Protein AF-G4CS51-F1 (afdb_monomer_lite)

Radius of gyration: 18.92 Å; chains: 1; bounding box: 57×25×45 Å

pLDDT: mean 81.24, std 19.41, range [38.88, 98.31]

Secondary structure (DSSP, 8-state):
-HHHHHHHHHTTS-TT---PPP-SHHHHHHHHHHHHHHHHHHHHHHHHHHHHHHHTSPTT-HHHHH-HHHHHHHHHHHHHHHHHTT--HHHHHHHHHHHHHHHHHHHHHHHHHHTT--

Sequence (118 aa):
MAEFALNKMIGKYDKETIMTMPETLNEVRRVIDDLDGEIIQLLARRQKLVEQAGRLKPHNDARAVAAPERVAQVIEARRVQAISEGLSPEVAEAVWRAMIDAFINLEIEFNKAGSLHD

Foldseek 3Di:
DVVVLVVVLCVVPDPPDPPDPDPDPVSVVVVVVVVVVVVVVVLVVVLVVLLVLLVVDPQPDLCSLLVVVVLVVVLVVQLVVCVSNVHHSVVSNVVSVVSSVVSSVVSVVVSVVVVVPD

InterPro domains:
  IPR002701 Chorismate mutase II, prokaryotic-type [PF01817] (28-107)
  IPR002701 Chorismate mutase II, prokaryotic-type [PS51168] (19-111)
  IPR002701 Chorismate mutase II, prokaryotic-type [SM00830] (29-110)
  IPR036263 Chorismate mutase type II superfamily [SSF48600] (19-109)
  IPR036979 Chorismate mutase domain superfamily [G3DSA:1.20.59.10] (19-114)
  IPR051331 Chorismate mutase-related enzymes [PTHR38041] (21-110)

Organism: NCBI:txid1030841

Structure (mmCIF, N/CA/C/O backbone):
data_AF-G4CS51-F1
#
_entry.id   AF-G4CS51-F1
#
loop_
_atom_site.group_PDB
_atom_site.id
_atom_site.type_symbol
_atom_site.label_atom_id
_atom_site.label_alt_id
_atom_site.label_comp_id
_atom_site.label_asym_id
_atom_site.label_entity_id
_atom_site.label_seq_id
_atom_site.pdbx_PDB_ins_code
_atom_site.Cartn_x
_atom_site.Cartn_y
_atom_site.Cartn_z
_atom_site.occupancy
_atom_site.B_iso_or_equiv
_atom_site.auth_seq_id
_atom_site.auth_comp_id
_atom_site.auth_asym_id
_atom_site.auth_atom_id
_atom_site.pdbx_PDB_model_num
ATOM 1 N N . MET A 1 1 ? -27.834 -9.565 6.840 1.00 49.06 1 MET A N 1
ATOM 2 C CA . MET A 1 1 ? -26.710 -9.128 5.976 1.00 49.06 1 MET A CA 1
ATOM 3 C C . MET A 1 1 ? -25.550 -8.541 6.779 1.00 49.06 1 MET A C 1
ATOM 5 O O . MET A 1 1 ? -24.434 -8.992 6.569 1.00 49.06 1 MET A O 1
ATOM 9 N N . ALA A 1 2 ? -25.784 -7.621 7.727 1.00 50.81 2 ALA A N 1
ATOM 10 C CA . ALA A 1 2 ? -24.725 -7.049 8.578 1.00 50.81 2 ALA A CA 1
ATOM 11 C C . ALA A 1 2 ? -23.986 -8.091 9.450 1.00 50.81 2 ALA A C 1
ATOM 13 O O . ALA A 1 2 ? -22.764 -8.092 9.521 1.00 50.81 2 ALA A O 1
ATOM 14 N N . GLU A 1 3 ? -24.720 -9.039 10.032 1.00 40.44 3 GLU A N 1
ATOM 15 C CA . GLU A 1 3 ? -24.177 -10.086 10.913 1.00 40.44 3 GLU A CA 1
ATOM 16 C C . GLU A 1 3 ? -23.255 -11.086 10.184 1.00 40.44 3 GLU A C 1
ATOM 18 O O . GLU A 1 3 ? -22.277 -11.576 10.740 1.00 40.44 3 GLU A O 1
ATOM 23 N N . PHE A 1 4 ? -23.504 -11.327 8.892 1.00 46.34 4 PHE A N 1
ATOM 24 C CA . PHE A 1 4 ? -22.665 -12.194 8.058 1.00 46.34 4 PHE A CA 1
ATOM 25 C C . PHE A 1 4 ? -21.338 -11.522 7.677 1.00 46.34 4 PHE A C 1
ATOM 27 O O . PHE A 1 4 ? -20.296 -12.173 7.659 1.00 46.34 4 PHE A O 1
ATOM 34 N N . ALA A 1 5 ? -21.363 -10.212 7.410 1.00 54.88 5 ALA A N 1
ATOM 35 C CA . ALA A 1 5 ? -20.154 -9.431 7.152 1.00 54.88 5 ALA A CA 1
ATOM 36 C C . ALA A 1 5 ? -19.281 -9.317 8.414 1.00 54.88 5 ALA A C 1
ATOM 38 O O . ALA A 1 5 ? -18.064 -9.478 8.330 1.00 54.88 5 ALA A O 1
ATOM 39 N N . LEU A 1 6 ? -19.909 -9.149 9.584 1.00 44.62 6 LEU A N 1
ATOM 40 C CA . LEU A 1 6 ? -19.228 -9.147 10.877 1.00 44.62 6 LEU A CA 1
ATOM 41 C C . LEU A 1 6 ? -18.557 -10.502 11.160 1.00 44.62 6 LEU A C 1
ATOM 43 O O . LEU A 1 6 ? -17.363 -10.549 11.435 1.00 44.62 6 LEU A O 1
ATOM 47 N N . ASN A 1 7 ? -19.271 -11.616 10.975 1.00 45.84 7 ASN A N 1
ATOM 48 C CA . ASN A 1 7 ? -18.700 -12.955 11.164 1.00 45.84 7 ASN A CA 1
ATOM 49 C C . ASN A 1 7 ? -17.559 -13.282 10.187 1.00 45.84 7 ASN A C 1
ATOM 51 O O . ASN A 1 7 ? -16.658 -14.045 10.532 1.00 45.84 7 ASN A O 1
ATOM 55 N N . LYS A 1 8 ? -17.564 -12.706 8.978 1.00 48.62 8 LYS A N 1
ATOM 56 C CA . LYS A 1 8 ? -16.491 -12.897 7.992 1.00 48.62 8 LYS A CA 1
ATOM 57 C C . LYS A 1 8 ? -15.234 -12.078 8.319 1.00 48.62 8 LYS A C 1
ATOM 59 O O . LYS A 1 8 ? -14.137 -12.575 8.088 1.00 48.62 8 LYS A O 1
ATOM 64 N N . MET A 1 9 ? -15.394 -10.882 8.894 1.00 47.47 9 MET A N 1
ATOM 65 C CA . MET A 1 9 ? -14.288 -10.083 9.449 1.00 47.47 9 MET A CA 1
ATOM 66 C C . MET A 1 9 ? -13.638 -10.789 10.646 1.00 47.47 9 MET A C 1
ATOM 68 O O . MET A 1 9 ? -12.417 -10.849 10.741 1.00 47.47 9 MET A O 1
ATOM 72 N N . ILE A 1 10 ? -14.453 -11.395 11.515 1.00 45.91 10 ILE A N 1
ATOM 73 C CA . ILE A 1 10 ? -13.978 -12.127 12.698 1.00 45.91 10 ILE A CA 1
ATOM 74 C C . ILE A 1 10 ? -13.313 -13.459 12.299 1.00 45.91 10 ILE A C 1
ATOM 76 O O . ILE A 1 10 ? -12.329 -13.861 12.901 1.00 45.91 10 ILE A O 1
ATOM 80 N N . GLY A 1 11 ? -13.780 -14.129 11.238 1.00 40.03 11 GLY A N 1
ATOM 81 C CA . GLY A 1 11 ? -13.305 -15.459 10.826 1.00 40.03 11 GLY A CA 1
ATOM 82 C C . GLY A 1 11 ? -11.869 -15.560 10.282 1.00 40.03 11 GLY A C 1
ATOM 83 O O . GLY A 1 11 ? -11.430 -16.673 9.998 1.00 40.03 11 GLY A O 1
ATOM 84 N N . LYS A 1 12 ? -11.143 -14.444 10.117 1.00 44.94 12 LYS A N 1
ATOM 85 C CA . LYS A 1 12 ? -9.708 -14.432 9.757 1.00 44.94 12 LYS A CA 1
ATOM 86 C C . LYS A 1 12 ? -8.774 -14.283 10.963 1.00 44.94 12 LYS A C 1
ATOM 88 O O . LYS A 1 12 ? -7.583 -14.547 10.816 1.00 44.94 12 LYS A O 1
ATOM 93 N N . TYR A 1 13 ? -9.302 -13.882 12.116 1.00 45.88 13 TYR A N 1
ATOM 94 C CA . TYR A 1 13 ? -8.561 -13.753 13.365 1.00 45.88 13 TYR A CA 1
ATOM 95 C C . TYR A 1 13 ? -8.937 -14.939 14.256 1.00 45.88 13 TYR A C 1
ATOM 97 O O . TYR A 1 13 ? -10.111 -15.257 14.427 1.00 45.88 13 TYR A O 1
ATOM 105 N N . ASP A 1 14 ? -7.928 -15.665 14.725 1.00 43.22 14 ASP A N 1
ATOM 106 C CA . ASP A 1 14 ? -8.075 -16.935 15.432 1.00 43.22 14 ASP A CA 1
ATOM 107 C C . ASP A 1 14 ? -9.048 -16.839 16.624 1.00 43.22 14 ASP A C 1
ATOM 109 O O . ASP A 1 14 ? -9.091 -15.837 17.340 1.00 43.22 14 ASP A O 1
ATOM 113 N N . LYS A 1 15 ? -9.832 -17.898 16.849 1.00 44.50 15 LYS A N 1
ATOM 114 C CA . LYS A 1 15 ? -10.968 -17.951 17.794 1.00 44.50 15 LYS A CA 1
ATOM 115 C C . LYS A 1 15 ? -10.574 -17.885 19.281 1.00 44.50 15 LYS A C 1
ATOM 117 O O . LYS A 1 15 ? -11.438 -18.071 20.134 1.00 44.50 15 LYS A O 1
ATOM 122 N N . GLU A 1 16 ? -9.315 -17.601 19.607 1.00 42.88 16 GLU A N 1
ATOM 123 C CA . GLU A 1 16 ? -8.784 -17.635 20.977 1.00 42.88 16 GLU A CA 1
ATOM 124 C C . GLU A 1 16 ? -8.250 -16.296 21.506 1.00 42.88 16 GLU A C 1
ATOM 126 O O . GLU A 1 16 ? -7.861 -16.207 22.667 1.00 42.88 16 GLU A O 1
ATOM 131 N N . THR A 1 17 ? -8.316 -15.216 20.725 1.00 45.75 17 THR A N 1
ATOM 132 C CA . THR A 1 17 ? -8.138 -13.856 21.256 1.00 45.75 17 THR A CA 1
ATOM 133 C C . THR A 1 17 ? -9.428 -13.085 21.036 1.00 45.75 17 THR A C 1
ATOM 135 O O . THR A 1 17 ? -9.712 -12.629 19.931 1.00 45.75 17 THR A O 1
ATOM 138 N N . ILE A 1 18 ? -10.234 -12.928 22.090 1.00 51.09 18 ILE A N 1
ATOM 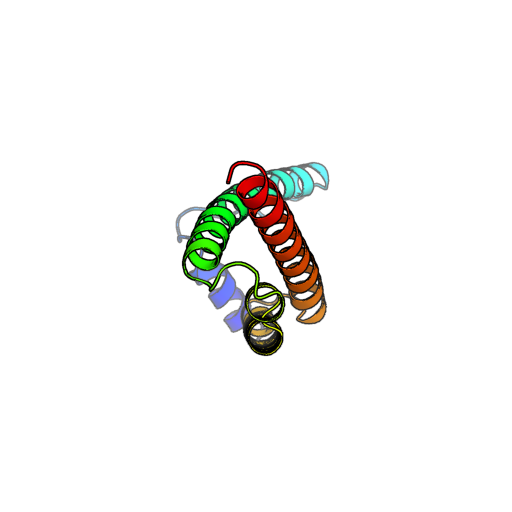139 C CA . ILE A 1 18 ? -11.229 -11.853 22.119 1.00 51.09 18 ILE A CA 1
ATOM 140 C C . ILE A 1 18 ? -10.407 -10.567 22.042 1.00 51.09 18 ILE A C 1
ATOM 142 O O . ILE A 1 18 ? -9.853 -10.125 23.044 1.00 51.09 18 ILE A O 1
ATOM 146 N N . MET A 1 19 ? -10.247 -10.014 20.841 1.00 53.69 19 MET A N 1
ATOM 147 C CA . MET A 1 19 ? -9.676 -8.688 20.670 1.00 53.69 19 MET A CA 1
ATOM 148 C C . MET A 1 19 ? -10.705 -7.719 21.240 1.00 53.69 19 MET A C 1
ATOM 150 O O . MET A 1 19 ? -11.665 -7.339 20.571 1.00 53.69 19 MET A O 1
ATOM 154 N N . THR A 1 20 ? -10.568 -7.412 22.528 1.00 71.06 20 THR A N 1
ATOM 155 C CA . THR A 1 20 ? -11.351 -6.374 23.185 1.00 71.06 20 THR A CA 1
ATOM 156 C C . THR A 1 20 ? -11.124 -5.097 22.396 1.00 71.06 20 THR A C 1
ATOM 158 O O . THR A 1 20 ? -9.983 -4.667 22.218 1.00 71.06 20 THR A O 1
ATOM 161 N N . MET A 1 21 ? -12.203 -4.529 21.861 1.00 81.19 21 MET A N 1
ATOM 162 C CA . MET A 1 21 ? -12.102 -3.277 21.127 1.00 81.19 21 MET A CA 1
ATOM 163 C C . MET A 1 21 ? -11.546 -2.209 22.074 1.00 81.19 21 MET A C 1
ATOM 165 O O . MET A 1 21 ? -12.017 -2.126 23.208 1.00 81.19 21 MET A O 1
ATOM 169 N N . PRO A 1 22 ? -10.555 -1.413 21.644 1.00 88.06 22 PRO A N 1
ATOM 170 C CA . PRO A 1 22 ? -10.018 -0.344 22.473 1.00 88.06 22 PRO A CA 1
ATOM 171 C C . PRO A 1 22 ? -11.138 0.632 22.855 1.00 88.06 22 PRO A C 1
ATOM 173 O O . PRO A 1 22 ? -11.917 1.057 21.998 1.00 88.06 22 PRO A O 1
ATOM 176 N N . GLU A 1 23 ? -11.218 0.988 24.135 1.00 90.50 23 GLU A N 1
ATOM 177 C CA . GLU A 1 23 ? -12.306 1.813 24.678 1.00 90.50 23 GLU A CA 1
ATOM 178 C C . GLU A 1 23 ? -11.873 3.273 24.860 1.00 90.50 23 GLU A C 1
ATOM 180 O O . GLU A 1 23 ? -12.704 4.180 24.937 1.00 90.50 23 GLU A O 1
ATOM 185 N N . THR A 1 24 ? -10.561 3.525 24.876 1.00 94.94 24 THR A N 1
ATOM 186 C CA . THR A 1 24 ? -9.989 4.871 24.946 1.00 94.94 24 THR A CA 1
ATOM 187 C C . THR A 1 24 ? -9.217 5.243 23.684 1.00 94.94 24 THR A C 1
ATOM 189 O O . THR A 1 24 ? -8.633 4.405 22.999 1.00 94.94 24 THR A O 1
ATOM 192 N N . LEU A 1 25 ? -9.123 6.546 23.404 1.00 95.12 25 LEU A N 1
ATOM 193 C CA . LEU A 1 25 ? -8.331 7.060 22.282 1.00 95.12 25 LEU A CA 1
ATOM 194 C C . LEU A 1 25 ? -6.851 6.643 22.357 1.00 95.12 25 LEU A C 1
ATOM 196 O O . LEU A 1 25 ? -6.213 6.439 21.327 1.00 95.12 25 LEU A O 1
ATOM 200 N N . ASN A 1 26 ? -6.298 6.523 23.565 1.00 95.88 26 ASN A N 1
ATOM 201 C CA . ASN A 1 26 ? -4.909 6.105 23.751 1.00 95.88 26 ASN A CA 1
ATOM 202 C C . ASN A 1 26 ? -4.711 4.622 23.422 1.00 95.88 26 ASN A C 1
ATOM 204 O O . ASN A 1 26 ? -3.699 4.268 22.825 1.00 95.88 26 ASN A O 1
ATOM 208 N N . GLU A 1 27 ? -5.673 3.769 23.768 1.00 91.19 27 GLU A N 1
ATOM 209 C CA . GLU A 1 27 ? -5.647 2.356 23.381 1.00 91.19 27 GLU A CA 1
ATOM 210 C C . GLU A 1 27 ? -5.816 2.197 21.871 1.00 91.19 27 GLU A C 1
ATOM 212 O O . GLU A 1 27 ? -5.052 1.456 21.262 1.00 91.19 27 GLU A O 1
ATOM 217 N N . VAL A 1 28 ? -6.738 2.950 21.252 1.00 92.12 28 VAL A N 1
ATOM 218 C CA . VAL A 1 28 ? -6.909 2.965 19.788 1.00 92.12 28 VAL A CA 1
ATOM 219 C C . VAL A 1 28 ? -5.589 3.308 19.101 1.00 92.12 28 VAL A C 1
ATOM 221 O O . VAL A 1 28 ? -5.171 2.602 18.191 1.00 92.12 28 VAL A O 1
ATOM 224 N N . ARG A 1 29 ? -4.915 4.376 19.548 1.00 95.88 29 ARG A N 1
ATOM 225 C CA . ARG A 1 29 ? -3.627 4.801 18.980 1.00 95.88 29 ARG A CA 1
ATOM 226 C C . ARG A 1 29 ? -2.556 3.732 19.121 1.00 95.88 29 ARG A C 1
ATOM 228 O O . ARG A 1 29 ? -1.892 3.451 18.140 1.00 95.88 29 ARG A O 1
ATOM 235 N N . ARG A 1 30 ? -2.448 3.090 20.287 1.00 94.75 30 ARG A N 1
ATOM 236 C CA . ARG A 1 30 ? -1.481 2.003 20.489 1.00 94.75 30 ARG A CA 1
ATOM 237 C C . ARG A 1 30 ? -1.713 0.849 19.512 1.00 94.75 30 ARG A C 1
ATOM 239 O O . ARG A 1 30 ? -0.766 0.380 18.901 1.00 94.75 30 ARG A O 1
ATOM 246 N N . VAL A 1 31 ? -2.965 0.424 19.341 1.00 93.31 31 VAL A N 1
ATOM 247 C CA . VAL A 1 31 ? -3.301 -0.656 18.398 1.00 93.31 31 VAL A CA 1
ATOM 248 C C . VAL A 1 31 ? -2.995 -0.248 16.951 1.00 93.31 31 VAL A C 1
ATOM 250 O O . VAL A 1 31 ? -2.539 -1.078 16.170 1.00 93.31 31 VAL A O 1
ATOM 253 N N . ILE A 1 32 ? -3.212 1.023 16.587 1.00 92.81 32 ILE A N 1
ATOM 254 C CA . ILE A 1 32 ? -2.814 1.553 15.272 1.00 92.81 32 ILE A CA 1
ATOM 255 C C . ILE A 1 32 ? -1.290 1.545 15.120 1.00 92.81 32 ILE A C 1
ATOM 257 O O . ILE A 1 32 ? -0.808 1.083 14.094 1.00 92.81 32 ILE A O 1
ATOM 261 N N . ASP A 1 33 ? -0.540 1.994 16.127 1.00 96.38 33 ASP A N 1
ATOM 262 C CA . ASP A 1 33 ? 0.927 2.016 16.087 1.00 96.38 33 ASP A CA 1
ATOM 263 C C . ASP A 1 33 ? 1.501 0.598 15.884 1.00 96.38 33 ASP A C 1
ATOM 265 O O . ASP A 1 33 ? 2.427 0.401 15.093 1.00 96.38 33 ASP A O 1
ATOM 269 N N . ASP A 1 34 ? 0.920 -0.404 16.554 1.00 94.50 34 ASP A N 1
ATOM 270 C CA . ASP A 1 34 ? 1.300 -1.812 16.394 1.00 94.50 34 ASP A CA 1
ATOM 271 C C . ASP A 1 34 ? 1.001 -2.314 14.966 1.00 94.50 34 ASP A C 1
ATOM 273 O O . ASP A 1 34 ? 1.866 -2.915 14.318 1.00 94.50 34 ASP A O 1
ATOM 277 N N . LEU A 1 35 ? -0.190 -2.004 14.434 1.00 95.25 35 LEU A N 1
ATOM 278 C CA . LEU A 1 35 ? -0.580 -2.339 13.060 1.00 95.25 35 LEU A CA 1
ATOM 279 C C . LEU A 1 35 ? 0.329 -1.662 12.023 1.00 95.25 35 LEU A C 1
ATOM 281 O O . LEU A 1 35 ? 0.733 -2.292 11.043 1.00 95.25 35 LEU A O 1
ATOM 285 N N . ASP A 1 36 ? 0.684 -0.397 12.234 1.00 97.44 36 ASP A N 1
ATOM 286 C CA . ASP A 1 36 ? 1.611 0.336 11.373 1.00 97.44 36 ASP A CA 1
ATOM 287 C C . ASP A 1 36 ? 2.994 -0.332 11.372 1.00 97.44 36 ASP A C 1
ATOM 289 O O . ASP A 1 36 ? 3.631 -0.455 10.320 1.00 97.44 36 ASP A O 1
ATOM 293 N N . GLY A 1 37 ? 3.429 -0.866 12.517 1.00 96.62 37 GLY A N 1
ATOM 294 C CA . GLY A 1 37 ? 4.619 -1.709 12.620 1.00 96.62 37 GLY A CA 1
ATOM 295 C C . GLY A 1 37 ? 4.564 -2.944 11.712 1.00 96.62 37 GLY A C 1
ATOM 296 O O . GLY A 1 37 ? 5.529 -3.233 10.995 1.00 96.62 37 GLY A O 1
ATOM 297 N N . GLU A 1 38 ? 3.433 -3.651 11.675 1.00 97.50 38 GLU A N 1
ATOM 298 C CA . GLU A 1 38 ? 3.224 -4.789 10.768 1.00 97.50 38 GLU A CA 1
ATOM 299 C C . GLU A 1 38 ? 3.220 -4.358 9.293 1.00 97.50 38 GLU A C 1
ATOM 301 O O . GLU A 1 38 ? 3.839 -5.008 8.440 1.00 97.50 38 GLU A O 1
ATOM 306 N N . ILE A 1 39 ? 2.584 -3.225 8.977 1.00 97.25 39 ILE A N 1
ATOM 307 C CA . ILE A 1 39 ? 2.565 -2.661 7.621 1.00 97.25 39 ILE A CA 1
ATOM 308 C C . ILE A 1 39 ? 3.991 -2.360 7.146 1.00 97.25 39 ILE A C 1
ATOM 310 O O . ILE A 1 39 ? 4.342 -2.711 6.016 1.00 97.25 39 ILE A O 1
ATOM 314 N N . ILE A 1 40 ? 4.848 -1.790 7.998 1.00 98.06 40 ILE A N 1
ATOM 315 C CA . ILE A 1 40 ? 6.258 -1.536 7.666 1.00 98.06 40 ILE A CA 1
ATOM 316 C C . ILE A 1 40 ? 6.999 -2.837 7.329 1.00 98.06 40 ILE A C 1
ATOM 318 O O . ILE A 1 40 ? 7.742 -2.888 6.342 1.00 98.06 40 ILE A O 1
ATOM 322 N N . GLN A 1 41 ? 6.769 -3.918 8.077 1.00 97.56 41 GLN A N 1
ATOM 323 C CA . GLN A 1 41 ? 7.380 -5.220 7.783 1.00 97.56 41 GLN A CA 1
ATOM 324 C C . GLN A 1 41 ? 6.923 -5.777 6.424 1.00 97.56 41 GLN A C 1
ATOM 326 O O . GLN A 1 41 ? 7.736 -6.291 5.643 1.00 97.56 41 GLN A O 1
ATOM 331 N N . LEU A 1 42 ? 5.634 -5.639 6.100 1.00 98.00 42 LEU A N 1
ATOM 332 C CA . LEU A 1 42 ? 5.080 -6.042 4.806 1.00 98.00 42 LEU A CA 1
ATOM 333 C C . LEU A 1 42 ? 5.641 -5.201 3.652 1.00 98.00 42 LEU A C 1
ATOM 335 O O . LEU A 1 42 ? 5.982 -5.753 2.600 1.00 98.00 42 LEU A O 1
ATOM 339 N N . LEU A 1 43 ? 5.795 -3.890 3.847 1.00 97.25 43 LEU A N 1
ATOM 340 C CA . LEU A 1 43 ? 6.398 -2.987 2.866 1.00 97.25 43 LEU A CA 1
ATOM 341 C C . LEU A 1 43 ? 7.868 -3.328 2.611 1.00 97.25 43 LEU A C 1
ATOM 343 O O . LEU A 1 43 ? 8.27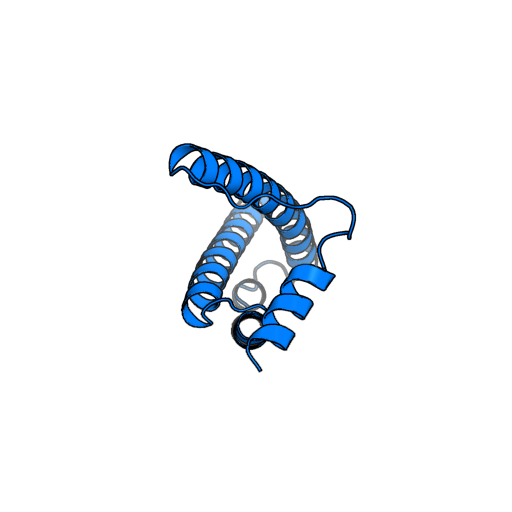2 -3.403 1.451 1.00 97.25 43 LEU A O 1
ATOM 347 N N . ALA A 1 44 ? 8.646 -3.639 3.649 1.00 97.25 44 ALA A N 1
ATOM 348 C CA . ALA A 1 44 ? 10.031 -4.083 3.497 1.00 97.25 44 ALA A CA 1
ATOM 349 C C . ALA A 1 44 ? 10.133 -5.392 2.691 1.00 97.25 44 ALA A C 1
ATOM 351 O O . ALA A 1 44 ? 11.012 -5.554 1.840 1.00 97.25 44 ALA A O 1
ATOM 352 N N . ARG A 1 45 ? 9.203 -6.336 2.899 1.00 97.88 45 ARG A N 1
ATOM 353 C CA . ARG A 1 45 ? 9.123 -7.553 2.075 1.00 97.88 45 ARG A CA 1
ATOM 354 C C . ARG A 1 45 ? 8.741 -7.234 0.629 1.00 97.88 45 ARG A C 1
ATOM 356 O O . ARG A 1 45 ? 9.328 -7.805 -0.290 1.00 97.88 45 ARG A O 1
ATOM 363 N N . ARG A 1 46 ? 7.781 -6.330 0.419 1.00 95.94 46 ARG A N 1
ATOM 364 C CA . ARG A 1 46 ? 7.380 -5.866 -0.916 1.00 95.94 46 ARG A CA 1
ATOM 365 C C . ARG A 1 46 ? 8.551 -5.208 -1.647 1.00 95.94 46 ARG A C 1
ATOM 367 O O . ARG A 1 46 ? 8.728 -5.490 -2.827 1.00 95.94 46 ARG A O 1
ATOM 374 N N . GLN A 1 47 ? 9.366 -4.409 -0.958 1.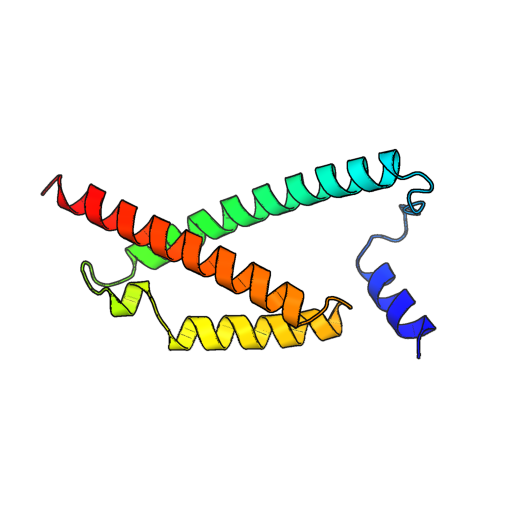00 94.50 47 GLN A N 1
ATOM 375 C CA . GLN A 1 47 ? 10.548 -3.763 -1.530 1.00 94.50 47 GLN A CA 1
ATOM 376 C C . GLN A 1 47 ? 11.498 -4.778 -2.167 1.00 94.50 47 GLN A C 1
ATOM 378 O O . GLN A 1 47 ? 11.827 -4.644 -3.340 1.00 94.50 47 GLN A O 1
ATOM 383 N N . LYS A 1 48 ? 11.855 -5.846 -1.445 1.00 94.00 48 LYS A N 1
ATOM 384 C CA . LYS A 1 48 ? 12.736 -6.908 -1.967 1.00 94.00 48 LYS A CA 1
ATOM 385 C C . LYS A 1 48 ? 12.198 -7.537 -3.258 1.00 94.00 48 LYS A C 1
ATOM 387 O O . LYS A 1 48 ? 12.965 -7.894 -4.147 1.00 94.00 48 LYS A O 1
ATOM 392 N N . LEU A 1 49 ? 10.874 -7.678 -3.371 1.00 92.69 49 LEU A N 1
ATOM 393 C CA . LEU A 1 49 ? 10.225 -8.199 -4.579 1.00 92.69 49 LEU A CA 1
ATOM 394 C C . LEU A 1 49 ? 10.249 -7.187 -5.730 1.00 92.69 49 LEU A C 1
ATOM 396 O O . LEU A 1 49 ? 10.425 -7.593 -6.875 1.00 92.69 49 LEU A O 1
ATOM 400 N N . VAL A 1 50 ? 10.085 -5.893 -5.441 1.00 89.19 50 VAL A N 1
ATOM 401 C CA . VAL A 1 50 ? 10.221 -4.821 -6.441 1.00 89.19 50 VAL A CA 1
ATOM 402 C C . VAL A 1 50 ? 11.654 -4.756 -6.959 1.00 89.19 50 VAL A C 1
ATOM 404 O O . VAL A 1 50 ? 11.846 -4.763 -8.167 1.00 89.19 50 VAL A O 1
ATOM 407 N N . GLU A 1 51 ? 12.651 -4.779 -6.075 1.00 88.06 51 GLU A N 1
ATOM 408 C CA . GLU A 1 51 ? 14.070 -4.801 -6.451 1.00 88.06 51 GLU A CA 1
ATOM 409 C C . GLU A 1 51 ? 14.388 -6.006 -7.347 1.00 88.06 51 GLU A C 1
ATOM 411 O O . GLU A 1 51 ? 15.033 -5.865 -8.386 1.00 88.06 51 GLU A O 1
ATOM 416 N N . GLN A 1 52 ? 13.882 -7.192 -6.994 1.00 88.94 52 GLN A N 1
ATOM 417 C CA . GLN A 1 52 ? 14.044 -8.384 -7.824 1.00 88.94 52 GLN A CA 1
ATOM 418 C C . GLN A 1 52 ? 13.343 -8.244 -9.180 1.00 88.94 52 GLN A C 1
ATOM 420 O O . GLN A 1 52 ? 13.907 -8.642 -10.195 1.00 88.94 52 GLN A O 1
ATOM 425 N N . ALA A 1 53 ? 12.135 -7.676 -9.221 1.00 85.56 53 ALA A N 1
ATOM 426 C CA . ALA A 1 53 ? 11.434 -7.418 -10.474 1.00 85.56 53 ALA A CA 1
ATOM 427 C C . ALA A 1 53 ? 12.196 -6.411 -11.351 1.00 85.56 53 ALA A C 1
ATOM 429 O O . ALA A 1 53 ? 12.293 -6.629 -12.554 1.00 85.56 53 ALA A O 1
ATOM 430 N N . GLY A 1 54 ? 12.775 -5.363 -10.757 1.00 83.25 54 GLY A N 1
ATOM 431 C CA . GLY A 1 54 ? 13.614 -4.379 -11.442 1.00 83.25 54 GLY A CA 1
ATOM 432 C C . GLY A 1 54 ? 14.839 -5.014 -12.101 1.00 83.25 54 GLY A C 1
ATOM 433 O O . GLY A 1 54 ? 15.091 -4.774 -13.277 1.00 83.25 54 GLY A O 1
ATOM 434 N N . ARG A 1 55 ? 15.533 -5.926 -11.404 1.00 82.12 55 ARG A N 1
ATOM 435 C CA . ARG A 1 55 ? 16.687 -6.673 -11.953 1.00 82.12 55 ARG A CA 1
ATOM 436 C C . ARG A 1 55 ? 16.357 -7.530 -13.177 1.00 82.12 55 ARG A C 1
ATOM 438 O O . ARG A 1 55 ? 17.247 -7.818 -13.969 1.00 82.12 55 ARG A O 1
ATOM 445 N N . LEU A 1 56 ? 15.107 -7.974 -13.312 1.00 84.00 56 LEU A N 1
ATOM 446 C CA . LEU A 1 56 ? 14.653 -8.787 -14.446 1.00 84.00 56 LEU A CA 1
ATOM 447 C C . LEU A 1 56 ? 14.236 -7.941 -15.658 1.00 84.00 56 LEU A C 1
ATOM 449 O O . LEU A 1 56 ? 14.026 -8.496 -16.737 1.00 84.00 56 LEU A O 1
ATOM 453 N N . LYS A 1 57 ? 14.082 -6.622 -15.499 1.00 78.31 57 LYS A N 1
ATOM 454 C CA . LYS A 1 57 ? 13.712 -5.724 -16.594 1.00 78.31 57 LYS A CA 1
ATOM 455 C C . LYS A 1 57 ? 14.951 -5.328 -17.411 1.00 78.31 57 LYS A C 1
ATOM 457 O O . LYS A 1 57 ? 16.054 -5.235 -16.863 1.00 78.31 57 LYS A O 1
ATOM 462 N N . PRO A 1 58 ? 14.788 -5.052 -18.718 1.00 74.50 58 PRO A N 1
ATOM 463 C CA . PRO A 1 58 ? 15.850 -4.456 -19.518 1.00 74.50 58 PRO A CA 1
ATOM 464 C C . PRO A 1 58 ? 16.350 -3.162 -18.873 1.00 74.50 58 PRO A C 1
ATOM 466 O O . PRO A 1 58 ? 15.557 -2.316 -18.453 1.00 74.50 58 PRO A O 1
ATOM 469 N N . HIS A 1 59 ? 17.670 -3.011 -18.787 1.00 65.12 59 HIS A N 1
ATOM 470 C CA . HIS A 1 59 ? 18.276 -1.800 -18.244 1.00 65.12 59 HIS A CA 1
ATOM 471 C C . HIS A 1 59 ? 17.925 -0.613 -19.161 1.00 65.12 59 HIS A C 1
ATOM 473 O O . HIS A 1 59 ? 17.886 -0.761 -20.382 1.00 65.12 59 HIS A O 1
ATOM 479 N N . ASN A 1 60 ? 17.648 0.555 -18.574 1.00 63.59 60 ASN A N 1
ATOM 480 C CA . ASN A 1 60 ? 17.266 1.803 -19.260 1.00 63.59 60 ASN A CA 1
ATOM 481 C C . ASN A 1 60 ? 15.890 1.841 -19.961 1.00 63.59 60 ASN A C 1
ATOM 483 O O . ASN A 1 60 ? 15.620 2.785 -20.703 1.00 63.59 60 ASN A O 1
ATOM 487 N N . ASP A 1 61 ? 14.978 0.901 -19.694 1.00 70.88 61 ASP A N 1
ATOM 488 C CA . ASP A 1 61 ? 13.592 1.006 -20.174 1.00 70.88 61 ASP A CA 1
ATOM 489 C C . ASP A 1 61 ? 12.677 1.666 -19.125 1.00 70.88 61 ASP A C 1
ATOM 491 O O . ASP A 1 61 ? 12.075 1.012 -18.269 1.00 70.88 61 ASP A O 1
ATOM 495 N N . ALA A 1 62 ? 12.528 2.991 -19.216 1.00 66.50 62 ALA A N 1
ATOM 496 C CA . ALA A 1 62 ? 11.658 3.766 -18.328 1.00 66.50 62 ALA A CA 1
ATOM 497 C C . ALA A 1 62 ? 10.183 3.315 -18.370 1.00 66.50 62 ALA A C 1
ATOM 499 O O . ALA A 1 62 ? 9.466 3.439 -17.374 1.00 66.50 62 ALA A O 1
ATOM 500 N N . ARG A 1 63 ? 9.716 2.760 -19.498 1.00 73.38 63 ARG A N 1
ATOM 501 C CA . ARG A 1 63 ? 8.344 2.255 -19.627 1.00 73.38 63 ARG A CA 1
ATOM 502 C C . ARG A 1 63 ? 8.191 0.902 -18.938 1.00 73.38 63 ARG A C 1
ATOM 504 O O . ARG A 1 63 ? 7.138 0.657 -18.349 1.00 73.38 63 ARG A O 1
ATOM 511 N N . ALA A 1 64 ? 9.227 0.065 -18.946 1.00 71.00 64 ALA A N 1
ATOM 512 C CA . ALA A 1 64 ? 9.266 -1.158 -18.146 1.00 71.00 64 ALA A CA 1
ATOM 513 C C . ALA A 1 64 ? 9.295 -0.857 -16.637 1.00 71.00 64 ALA A C 1
ATOM 515 O O . ALA A 1 64 ? 8.682 -1.587 -15.852 1.00 71.00 64 ALA A O 1
ATOM 516 N N . VAL A 1 65 ? 9.955 0.230 -16.218 1.00 71.56 65 VAL A N 1
ATOM 517 C CA . VAL A 1 65 ? 9.943 0.685 -14.817 1.00 71.56 65 VAL A CA 1
ATOM 518 C C . VAL A 1 65 ? 8.543 1.154 -14.405 1.00 71.56 65 VAL A C 1
ATOM 520 O O . VAL A 1 65 ? 7.990 0.625 -13.443 1.00 71.56 65 VAL A O 1
ATOM 523 N N . ALA A 1 66 ? 7.935 2.072 -15.167 1.00 74.88 66 ALA A N 1
ATOM 524 C CA . ALA A 1 66 ? 6.631 2.654 -14.833 1.00 74.88 66 ALA A CA 1
ATOM 525 C C . ALA A 1 66 ? 5.442 1.689 -15.015 1.00 74.88 66 ALA A C 1
ATOM 527 O O . ALA A 1 66 ? 4.452 1.796 -14.296 1.00 74.88 66 ALA A O 1
ATOM 528 N N . ALA A 1 67 ? 5.524 0.765 -15.981 1.00 83.44 67 ALA A N 1
ATOM 529 C CA . ALA A 1 67 ? 4.542 -0.286 -16.266 1.00 83.44 67 ALA A CA 1
ATOM 530 C C . ALA A 1 67 ? 3.060 0.150 -16.091 1.00 83.44 67 ALA A C 1
ATOM 532 O O . ALA A 1 67 ? 2.327 -0.452 -15.300 1.00 83.44 67 ALA A O 1
ATOM 533 N N . PRO A 1 68 ? 2.582 1.179 -16.821 1.00 87.44 68 PRO A N 1
ATOM 534 C CA . PRO A 1 68 ? 1.304 1.848 -16.541 1.00 87.44 68 PRO A CA 1
ATOM 535 C C . PRO A 1 68 ? 0.088 0.911 -16.596 1.00 87.44 68 PRO A C 1
ATOM 537 O O . PRO A 1 68 ? -0.811 1.002 -15.760 1.00 87.44 68 PRO A O 1
ATOM 540 N N . GLU A 1 69 ? 0.079 -0.043 -17.530 1.00 90.44 69 GLU A N 1
ATOM 541 C CA . GLU A 1 69 ? -0.975 -1.061 -17.627 1.00 90.44 69 GLU A CA 1
ATOM 542 C C . GLU A 1 69 ? -1.007 -1.959 -16.386 1.00 90.44 69 GLU A C 1
ATOM 544 O O . GLU A 1 69 ? -2.075 -2.265 -15.851 1.00 90.44 69 GLU A O 1
ATOM 549 N N . ARG A 1 70 ? 0.170 -2.335 -15.870 1.00 90.81 70 ARG A N 1
ATOM 550 C CA . ARG A 1 70 ? 0.275 -3.141 -14.655 1.00 90.81 70 ARG A CA 1
ATOM 551 C C . ARG A 1 70 ? -0.205 -2.362 -13.435 1.00 90.81 70 ARG A C 1
ATOM 553 O O . ARG A 1 70 ? -0.894 -2.941 -12.597 1.00 90.81 70 ARG A O 1
ATOM 560 N N . VAL A 1 71 ? 0.125 -1.075 -13.340 1.00 92.94 71 VAL A N 1
ATOM 561 C CA . VAL A 1 71 ? -0.340 -0.194 -12.258 1.00 92.94 71 VAL A CA 1
ATOM 562 C C . VAL A 1 71 ? -1.866 -0.120 -12.243 1.00 92.94 71 VAL A C 1
ATOM 564 O O . VAL A 1 71 ? -2.469 -0.373 -11.200 1.00 92.94 71 VAL A O 1
ATOM 567 N N . ALA A 1 72 ? -2.497 0.124 -13.396 1.00 94.88 72 ALA A N 1
ATOM 568 C CA . ALA A 1 72 ? -3.955 0.167 -13.511 1.00 94.88 72 ALA A CA 1
ATOM 569 C C . ALA A 1 72 ? -4.613 -1.150 -13.057 1.00 94.88 72 ALA A C 1
ATOM 571 O O . ALA A 1 72 ? -5.550 -1.133 -12.261 1.00 94.88 72 ALA A O 1
ATOM 572 N N . GLN A 1 73 ? -4.068 -2.297 -13.480 1.00 96.31 73 GLN A N 1
ATOM 573 C CA . GLN A 1 73 ? -4.557 -3.617 -13.060 1.00 96.31 73 GLN A CA 1
ATOM 574 C C . GLN A 1 73 ? -4.421 -3.852 -11.550 1.00 96.31 73 GLN A C 1
ATOM 576 O O . GLN A 1 73 ? -5.311 -4.434 -10.933 1.00 96.31 73 GLN A O 1
ATOM 581 N N . VAL A 1 74 ? -3.296 -3.446 -10.945 1.00 96.38 74 VAL A N 1
ATOM 582 C CA . VAL A 1 74 ? -3.102 -3.578 -9.493 1.00 96.38 74 VAL A CA 1
ATOM 583 C C . VAL A 1 74 ? -4.120 -2.726 -8.752 1.00 96.38 74 VAL A C 1
ATOM 585 O O . VAL A 1 74 ? -4.734 -3.226 -7.818 1.00 96.38 74 VAL A O 1
ATOM 588 N N . ILE A 1 75 ? -4.310 -1.472 -9.158 1.00 97.56 75 ILE A N 1
ATOM 589 C CA . ILE A 1 75 ? -5.236 -0.556 -8.489 1.00 97.56 75 ILE A CA 1
ATOM 590 C C . ILE A 1 75 ? -6.660 -1.104 -8.543 1.0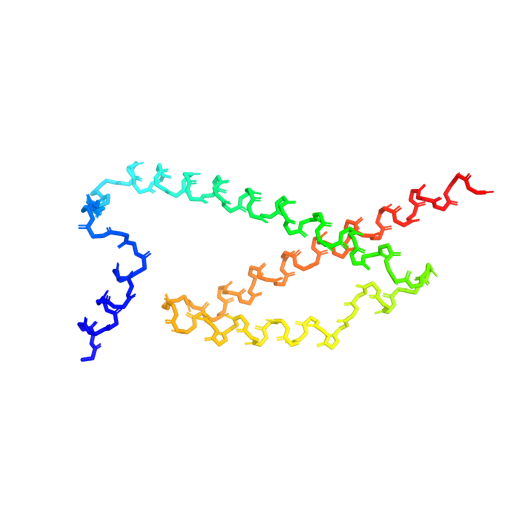0 97.56 75 ILE A C 1
ATOM 592 O O . ILE A 1 75 ? -7.291 -1.223 -7.496 1.00 97.56 75 ILE A O 1
ATOM 596 N N . GLU A 1 76 ? -7.129 -1.527 -9.717 1.00 97.88 76 GLU A N 1
ATOM 597 C CA . GLU A 1 76 ? -8.478 -2.079 -9.859 1.00 97.88 76 GLU A CA 1
ATOM 598 C C . GLU A 1 76 ? -8.678 -3.325 -8.987 1.00 97.88 76 GLU A C 1
ATOM 600 O O . GLU A 1 76 ? -9.635 -3.417 -8.217 1.00 97.88 76 GLU A O 1
ATOM 605 N N . ALA A 1 77 ? -7.713 -4.251 -9.001 1.00 97.69 77 ALA A N 1
ATOM 606 C CA . ALA A 1 77 ? -7.780 -5.445 -8.164 1.00 97.69 77 ALA A CA 1
ATOM 607 C C . ALA A 1 77 ? -7.853 -5.116 -6.660 1.00 97.69 77 ALA A C 1
ATOM 609 O O . ALA A 1 77 ? -8.516 -5.824 -5.899 1.00 97.69 77 ALA A O 1
ATOM 610 N N . ARG A 1 78 ? -7.179 -4.050 -6.210 1.00 97.88 78 ARG A N 1
ATOM 611 C CA . ARG A 1 78 ? -7.153 -3.656 -4.792 1.00 97.88 78 ARG A CA 1
ATOM 612 C C . ARG A 1 78 ? -8.382 -2.865 -4.386 1.00 97.88 78 ARG A C 1
ATOM 614 O O . ARG A 1 78 ? -8.858 -3.079 -3.277 1.00 97.88 78 ARG A O 1
ATOM 621 N N . ARG A 1 79 ? -8.958 -2.067 -5.288 1.00 98.12 79 ARG A N 1
ATOM 622 C CA . ARG A 1 79 ? -10.286 -1.469 -5.099 1.00 98.12 79 ARG A CA 1
ATOM 623 C C . ARG A 1 79 ? -11.344 -2.548 -4.883 1.00 98.12 79 ARG A C 1
ATOM 625 O O . ARG A 1 79 ? -12.077 -2.487 -3.902 1.00 98.12 79 ARG A O 1
ATOM 632 N N . VAL A 1 80 ? -11.376 -3.577 -5.735 1.00 98.06 80 VAL A N 1
ATOM 633 C CA . VAL A 1 80 ? -12.319 -4.703 -5.594 1.00 98.06 80 VAL A CA 1
ATOM 634 C C . VAL A 1 80 ? -12.099 -5.456 -4.280 1.00 98.06 80 VAL A C 1
ATOM 636 O O . VAL A 1 80 ? -13.058 -5.762 -3.571 1.00 98.06 80 VAL A O 1
ATOM 639 N N . GLN A 1 81 ? -10.841 -5.725 -3.917 1.00 96.94 81 GLN A N 1
ATOM 640 C CA . GLN A 1 81 ? -10.540 -6.378 -2.644 1.00 96.94 81 GLN A CA 1
ATOM 641 C C . GLN A 1 81 ? -10.982 -5.529 -1.443 1.00 96.94 81 GLN A C 1
ATOM 643 O O . GLN 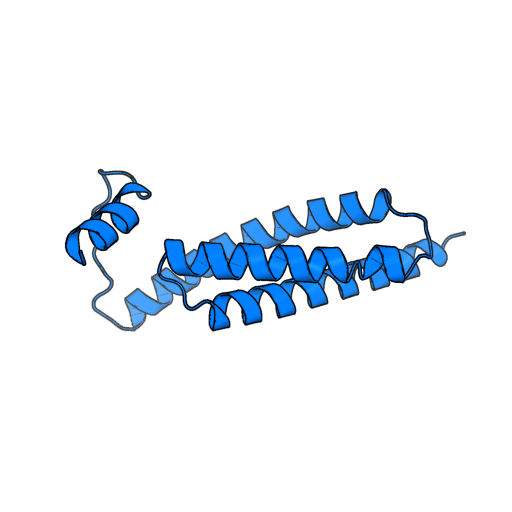A 1 81 ? -11.541 -6.084 -0.500 1.00 96.94 81 GLN A O 1
ATOM 648 N N . ALA A 1 82 ? -10.776 -4.210 -1.481 1.00 97.19 82 ALA A N 1
ATOM 649 C CA . ALA A 1 82 ? -11.152 -3.302 -0.401 1.00 97.19 82 ALA A CA 1
ATOM 650 C C . ALA A 1 82 ? -12.643 -3.411 -0.060 1.00 97.19 82 ALA A C 1
ATOM 652 O O . ALA A 1 82 ? -12.984 -3.601 1.105 1.00 97.19 82 ALA A O 1
ATOM 653 N N . ILE A 1 83 ? -13.512 -3.445 -1.081 1.00 95.94 83 ILE A N 1
ATOM 654 C CA . ILE A 1 83 ? -14.961 -3.651 -0.908 1.00 95.94 83 ILE A CA 1
ATOM 655 C C . ILE A 1 83 ? -15.238 -4.936 -0.119 1.00 95.94 83 ILE A C 1
ATOM 657 O O . ILE A 1 83 ? -16.062 -4.946 0.793 1.00 95.94 83 ILE A O 1
ATOM 661 N N . SER A 1 84 ? -14.545 -6.027 -0.456 1.00 93.88 84 SER A N 1
ATOM 662 C CA . SER A 1 84 ? -14.769 -7.337 0.167 1.00 93.88 84 SER A CA 1
ATOM 663 C C . SER A 1 84 ? -14.298 -7.437 1.623 1.00 93.88 84 SER A C 1
ATOM 665 O O . SER A 1 84 ? -14.779 -8.311 2.344 1.00 93.88 84 SER A O 1
ATOM 667 N N . GLU A 1 85 ? -13.391 -6.549 2.038 1.00 93.06 85 GLU A N 1
ATOM 668 C CA . GLU A 1 85 ? -12.791 -6.488 3.379 1.00 93.06 85 GLU A CA 1
ATOM 669 C C . GLU A 1 85 ? -13.336 -5.294 4.200 1.00 93.06 85 GLU A C 1
ATOM 671 O O . GLU A 1 85 ? -12.867 -5.035 5.302 1.00 93.06 85 GLU A O 1
ATOM 676 N N . GLY A 1 86 ? -14.316 -4.541 3.680 1.00 92.94 86 GLY A N 1
ATOM 677 C CA . GLY A 1 86 ? -14.920 -3.395 4.378 1.00 92.94 86 GLY A CA 1
ATOM 678 C C . GLY A 1 86 ? -14.086 -2.106 4.375 1.00 92.94 86 GLY A C 1
ATOM 679 O O . GLY A 1 86 ? -14.418 -1.164 5.092 1.00 92.94 86 GLY A O 1
ATOM 680 N N . LEU A 1 87 ? -13.030 -2.035 3.562 1.00 95.38 87 LEU A N 1
ATOM 681 C CA . LEU A 1 87 ? -12.224 -0.832 3.352 1.00 95.38 87 LEU A CA 1
ATOM 682 C C . LEU A 1 87 ? -12.826 0.021 2.222 1.00 95.38 87 LEU A C 1
ATOM 684 O O . LEU A 1 87 ? -13.243 -0.506 1.190 1.00 95.38 87 LEU A O 1
ATOM 688 N N . SER A 1 88 ? -12.828 1.349 2.379 1.00 97.88 88 SER A N 1
ATOM 689 C CA . SER A 1 88 ? -13.201 2.263 1.287 1.00 97.88 88 SER A CA 1
ATOM 690 C C . SER A 1 88 ? -12.294 2.031 0.064 1.00 97.88 88 SER A C 1
ATOM 692 O O . SER A 1 88 ? -11.065 2.085 0.196 1.00 97.88 88 SER A O 1
ATOM 694 N N . PRO A 1 89 ? -12.864 1.815 -1.136 1.00 97.69 89 PRO A N 1
ATOM 695 C CA . PRO A 1 89 ? -12.086 1.677 -2.367 1.00 97.69 89 PRO A CA 1
ATOM 696 C C . PRO A 1 89 ? -11.205 2.892 -2.664 1.00 97.69 89 PRO A C 1
ATOM 698 O O . PRO A 1 89 ? -10.108 2.742 -3.192 1.00 97.69 89 PRO A O 1
ATOM 701 N N . GLU A 1 90 ? -11.663 4.088 -2.299 1.00 98.19 90 GLU A N 1
ATOM 702 C CA . GLU A 1 90 ? -10.953 5.355 -2.473 1.00 98.19 90 GLU A CA 1
ATOM 703 C C . GLU A 1 90 ? -9.716 5.417 -1.572 1.00 98.19 90 GLU A C 1
ATOM 705 O O . GLU A 1 90 ? -8.639 5.798 -2.031 1.00 98.19 90 GLU A O 1
ATOM 710 N N . VAL A 1 91 ? -9.843 4.976 -0.313 1.00 97.88 91 VAL A N 1
ATOM 711 C CA . VAL A 1 91 ? -8.703 4.858 0.610 1.00 97.88 91 VAL A CA 1
ATOM 712 C C . VAL A 1 91 ? -7.696 3.839 0.081 1.00 97.88 91 VAL A C 1
ATOM 714 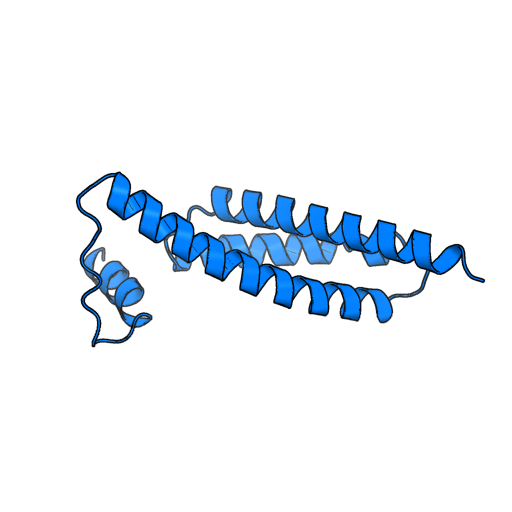O O . VAL A 1 91 ? -6.502 4.130 0.016 1.00 97.88 91 VAL A O 1
ATOM 717 N N . ALA A 1 92 ? -8.166 2.665 -0.349 1.00 97.88 92 ALA A N 1
ATOM 718 C CA . ALA A 1 92 ? -7.297 1.639 -0.915 1.00 97.88 92 ALA A CA 1
ATOM 719 C C . ALA A 1 92 ? -6.550 2.149 -2.155 1.00 97.88 92 ALA A C 1
ATOM 721 O O . ALA A 1 92 ? -5.338 1.987 -2.266 1.00 97.88 92 ALA A O 1
ATOM 722 N N . GLU A 1 93 ? -7.239 2.810 -3.079 1.00 98.12 93 GLU A N 1
ATOM 723 C CA . GLU A 1 93 ? -6.599 3.375 -4.262 1.00 98.12 93 GLU A CA 1
ATOM 724 C C . GLU A 1 93 ? -5.536 4.419 -3.902 1.00 98.12 93 GLU A C 1
ATOM 726 O O . GLU A 1 93 ? -4.422 4.339 -4.422 1.00 98.12 93 GLU A O 1
ATOM 731 N N . ALA A 1 94 ? -5.842 5.358 -3.003 1.00 98.31 94 ALA A N 1
ATOM 732 C CA . ALA A 1 94 ? -4.900 6.398 -2.596 1.00 98.31 94 ALA A CA 1
ATOM 733 C C . ALA A 1 94 ? -3.617 5.803 -1.991 1.00 98.31 94 ALA A C 1
ATOM 735 O O . ALA A 1 94 ? -2.512 6.173 -2.394 1.00 98.31 94 ALA A O 1
ATOM 736 N N . VAL A 1 95 ? -3.761 4.826 -1.089 1.00 97.94 95 VAL A N 1
ATOM 737 C CA . VAL A 1 95 ? -2.627 4.123 -0.470 1.00 97.94 95 VAL A CA 1
ATOM 738 C C . VAL A 1 95 ? -1.807 3.375 -1.520 1.00 97.94 95 VAL A C 1
ATOM 740 O O . VAL A 1 95 ? -0.580 3.485 -1.545 1.00 97.94 95 VAL A O 1
ATOM 743 N N . TRP A 1 96 ? -2.457 2.633 -2.424 1.00 97.38 96 TRP A N 1
ATOM 744 C CA . TRP A 1 96 ? -1.736 1.860 -3.436 1.00 97.38 96 TRP A CA 1
ATOM 745 C C . TRP A 1 96 ? -1.038 2.732 -4.472 1.00 97.38 96 TRP A C 1
ATOM 747 O O . TRP A 1 96 ? 0.065 2.373 -4.878 1.00 97.38 96 TRP A O 1
ATOM 757 N N . ARG A 1 97 ? -1.629 3.861 -4.878 1.00 96.94 97 ARG A N 1
ATOM 758 C CA . ARG A 1 97 ? -0.977 4.824 -5.777 1.00 96.94 97 ARG A CA 1
ATOM 759 C C . ARG A 1 97 ? 0.286 5.390 -5.145 1.00 96.94 97 ARG A C 1
ATOM 761 O O . ARG A 1 97 ? 1.361 5.199 -5.700 1.00 96.94 97 ARG A O 1
ATOM 768 N N . ALA A 1 98 ? 0.172 5.958 -3.943 1.00 97.31 98 ALA A N 1
ATOM 769 C CA . ALA A 1 98 ? 1.317 6.521 -3.231 1.00 97.31 98 ALA A CA 1
ATOM 770 C C . ALA A 1 98 ? 2.431 5.481 -3.015 1.00 97.31 98 ALA A C 1
ATOM 772 O O . ALA A 1 98 ? 3.606 5.756 -3.252 1.00 97.31 98 ALA A O 1
ATOM 773 N N . MET A 1 99 ? 2.061 4.255 -2.628 1.00 97.00 99 MET A N 1
ATOM 774 C CA . MET A 1 99 ? 3.014 3.159 -2.465 1.00 97.00 99 MET A CA 1
ATOM 775 C C . MET A 1 99 ? 3.700 2.788 -3.788 1.00 97.00 99 MET A C 1
ATOM 777 O O . MET A 1 99 ? 4.913 2.593 -3.815 1.00 97.00 99 MET A O 1
ATOM 781 N N . ILE A 1 100 ? 2.946 2.638 -4.881 1.00 94.69 100 ILE A N 1
ATOM 782 C CA . ILE A 1 100 ? 3.502 2.291 -6.196 1.00 94.69 100 ILE A CA 1
ATOM 783 C C . ILE A 1 100 ? 4.469 3.377 -6.670 1.00 94.69 100 ILE A C 1
ATOM 785 O O . ILE A 1 100 ? 5.583 3.038 -7.066 1.00 94.69 100 ILE A O 1
ATOM 789 N N . ASP A 1 101 ? 4.082 4.647 -6.562 1.00 94.25 101 ASP A N 1
ATOM 790 C CA . ASP A 1 101 ? 4.911 5.783 -6.971 1.00 94.25 101 ASP A CA 1
ATOM 791 C C . ASP A 1 101 ? 6.224 5.829 -6.176 1.00 94.25 101 ASP A C 1
ATOM 793 O O . ASP A 1 101 ? 7.300 5.992 -6.754 1.00 94.25 101 ASP A O 1
ATOM 797 N N . ALA A 1 102 ? 6.170 5.588 -4.860 1.00 95.25 102 ALA A N 1
ATOM 798 C CA . ALA A 1 102 ? 7.364 5.513 -4.020 1.00 95.25 102 ALA A CA 1
ATOM 799 C C . ALA A 1 102 ? 8.331 4.402 -4.469 1.00 95.25 102 ALA A C 1
ATOM 801 O O . ALA A 1 102 ? 9.541 4.617 -4.528 1.00 95.25 102 ALA A O 1
ATOM 802 N N . PHE A 1 103 ? 7.811 3.226 -4.834 1.00 92.56 103 PHE A N 1
ATOM 803 C CA . PHE A 1 103 ? 8.638 2.112 -5.302 1.00 92.56 103 PHE A CA 1
ATOM 804 C C . PHE A 1 103 ? 9.193 2.307 -6.715 1.00 92.56 103 PHE A C 1
ATOM 806 O O . PHE A 1 103 ? 10.319 1.889 -6.974 1.00 92.56 103 PHE A O 1
ATOM 813 N N . ILE A 1 104 ? 8.446 2.961 -7.607 1.00 89.25 104 ILE A N 1
ATOM 814 C CA . ILE A 1 104 ? 8.950 3.366 -8.927 1.00 89.25 104 ILE A CA 1
ATOM 815 C C . ILE A 1 104 ? 10.120 4.338 -8.755 1.00 89.25 104 ILE A C 1
ATOM 817 O O . ILE A 1 104 ? 11.167 4.152 -9.370 1.00 89.25 104 ILE A O 1
ATOM 821 N N . ASN A 1 105 ? 9.978 5.335 -7.877 1.00 89.50 105 ASN A N 1
ATOM 822 C CA . ASN A 1 105 ? 11.049 6.293 -7.600 1.00 89.50 105 ASN A CA 1
ATOM 823 C C . ASN A 1 105 ? 12.291 5.610 -7.014 1.00 89.50 105 ASN A C 1
ATOM 825 O O . ASN A 1 105 ? 13.404 5.896 -7.445 1.00 89.50 105 ASN A O 1
ATOM 829 N N . LEU A 1 106 ? 12.106 4.663 -6.089 1.00 87.25 106 LEU A N 1
ATOM 830 C CA . LEU A 1 106 ? 13.203 3.862 -5.546 1.00 87.25 106 LEU A CA 1
ATOM 831 C C . LEU A 1 106 ? 13.940 3.077 -6.647 1.00 87.25 106 LEU A C 1
ATOM 833 O O . LEU A 1 106 ? 15.168 3.082 -6.685 1.00 87.25 106 LEU A O 1
ATOM 837 N N . GLU A 1 107 ? 13.205 2.433 -7.561 1.00 83.69 107 GLU A N 1
ATOM 838 C CA . GLU A 1 107 ? 13.774 1.683 -8.693 1.00 83.69 107 GLU A CA 1
ATOM 839 C C . GLU A 1 107 ? 14.575 2.600 -9.637 1.00 83.69 107 GLU A C 1
ATOM 841 O O . GLU A 1 107 ? 15.670 2.241 -10.070 1.00 83.69 107 GLU A O 1
ATOM 846 N N . ILE A 1 108 ? 14.073 3.811 -9.907 1.00 84.06 108 ILE A N 1
ATOM 847 C CA . ILE A 1 108 ? 14.772 4.819 -10.718 1.00 84.06 108 ILE A CA 1
ATOM 848 C C . ILE A 1 108 ? 16.107 5.218 -10.075 1.00 84.06 108 ILE A C 1
ATOM 850 O O . ILE A 1 108 ? 17.122 5.269 -10.771 1.00 84.06 108 ILE A O 1
ATOM 854 N N . GLU A 1 109 ? 16.128 5.486 -8.769 1.00 81.81 109 GLU A N 1
ATOM 855 C CA . GLU A 1 109 ? 17.357 5.867 -8.063 1.00 81.81 109 GLU A CA 1
ATOM 856 C C . GLU A 1 109 ? 18.381 4.722 -8.017 1.00 81.81 109 GLU A C 1
ATOM 858 O O . GLU A 1 109 ? 19.568 4.952 -8.260 1.00 81.81 109 GLU A O 1
ATOM 863 N N . PHE A 1 110 ? 17.939 3.475 -7.814 1.00 76.19 110 PHE A N 1
ATOM 864 C CA . PHE A 1 110 ? 18.824 2.307 -7.897 1.00 76.19 110 PHE A CA 1
ATOM 865 C C . PHE A 1 110 ? 19.452 2.135 -9.286 1.00 76.19 110 PHE A C 1
ATOM 867 O O . PHE A 1 110 ? 20.656 1.893 -9.385 1.00 76.19 110 PHE A O 1
ATOM 874 N N . ASN A 1 111 ? 18.670 2.295 -10.358 1.00 71.31 111 ASN A N 1
ATOM 875 C CA . ASN A 1 111 ? 19.176 2.172 -11.727 1.00 71.31 111 ASN A CA 1
ATOM 876 C C . ASN A 1 111 ? 20.196 3.273 -12.066 1.00 71.31 111 ASN A C 1
ATOM 878 O O . ASN A 1 111 ? 21.205 2.993 -12.713 1.00 71.31 111 ASN A O 1
ATOM 882 N N . LYS A 1 112 ? 19.985 4.508 -11.584 1.00 71.06 112 LYS A N 1
ATOM 883 C CA . LYS A 1 112 ? 20.971 5.594 -11.721 1.00 71.06 112 LYS A CA 1
ATOM 884 C C . LYS A 1 112 ? 22.277 5.265 -10.998 1.00 71.06 112 LYS A C 1
ATOM 886 O O . LYS A 1 112 ? 23.344 5.408 -11.590 1.00 71.06 112 LYS A O 1
ATOM 891 N N . ALA A 1 113 ? 22.207 4.801 -9.749 1.00 63.06 113 ALA A N 1
ATOM 892 C CA . ALA A 1 113 ? 23.393 4.456 -8.965 1.00 63.06 113 ALA A CA 1
ATOM 893 C C . ALA A 1 113 ? 24.196 3.291 -9.576 1.00 63.06 113 ALA A C 1
ATOM 895 O O . ALA A 1 113 ? 25.423 3.323 -9.548 1.00 63.06 113 ALA A O 1
ATOM 896 N N . GLY A 1 114 ? 23.521 2.299 -10.170 1.00 58.50 114 GLY A N 1
ATOM 897 C CA . GLY A 1 114 ? 24.172 1.201 -10.895 1.00 58.50 114 GLY A CA 1
ATOM 898 C C . GLY A 1 114 ? 24.916 1.657 -12.155 1.00 58.50 114 GLY A C 1
ATOM 899 O O . GLY A 1 114 ? 25.991 1.148 -12.440 1.00 58.50 114 GLY A O 1
ATOM 900 N N . SER A 1 115 ? 24.396 2.667 -12.861 1.00 54.91 115 SER A N 1
ATOM 901 C CA . SER A 1 115 ? 24.997 3.202 -14.096 1.00 54.91 115 SER A CA 1
ATOM 902 C C . SER A 1 115 ? 26.255 4.068 -13.905 1.00 54.91 115 SER A C 1
ATOM 904 O O . SER A 1 115 ? 26.877 4.449 -14.889 1.00 54.91 115 SER A O 1
ATOM 906 N N . LEU A 1 116 ? 26.630 4.402 -12.662 1.00 49.97 116 LEU A N 1
ATOM 907 C CA . LEU A 1 116 ? 27.814 5.220 -12.343 1.00 49.97 116 LEU A CA 1
ATOM 908 C C . LEU A 1 116 ? 29.089 4.396 -12.086 1.00 49.97 116 LEU A C 1
ATOM 910 O O . LEU A 1 116 ? 30.143 4.981 -11.833 1.00 49.97 116 LEU A O 1
ATOM 914 N N . HIS A 1 117 ? 28.996 3.065 -12.110 1.00 41.00 117 HIS A N 1
ATOM 915 C CA . HIS A 1 117 ? 30.114 2.153 -11.844 1.00 41.00 117 HIS A CA 1
ATOM 916 C C . HIS A 1 117 ? 30.568 1.317 -13.054 1.00 41.00 117 HIS A C 1
ATOM 918 O O . HIS A 1 117 ? 31.499 0.526 -12.895 1.00 41.00 117 HIS A O 1
ATOM 924 N N . ASP A 1 118 ? 29.977 1.544 -14.231 1.00 38.88 118 ASP A N 1
ATOM 925 C CA . ASP A 1 118 ? 30.416 1.000 -15.527 1.00 38.88 118 ASP A CA 1
ATOM 926 C C . ASP A 1 118 ? 31.173 2.068 -16.341 1.00 38.88 118 ASP A C 1
ATOM 928 O O . ASP A 1 118 ? 32.131 1.697 -17.060 1.00 38.88 118 ASP A O 1
#